Protein AF-A0A2N1F392-F1 (afdb_monomer_lite)

pLDDT: mean 80.87, std 14.65, range [43.41, 97.06]

Foldseek 3Di:
DPPVVVVVLVVVLVVLVVVLPDCPVPDQCNQLSVLVSLLSVLLVLLVVLCVFQPVRDPVCSVVVNVVLVVLSVCQNPDDPPPPRSPSLLVSLVVQLVSLVSNVVCVVVVVGDDDPLVVQLSVLSNVLSVLSNVLSVCCSPPVVPDVVVNVVSVVVNVVSVVSNVVSVVVSVVVVVVVD

Secondary structure (DSSP, 8-state):
-THHHHHHHHHHHHHHHHHHH-GGGHHHHHHHHHHHHHHHHHHHHHHHHHTT-TTS-HHHHHHHHHHHHHHHHHHHHS-TTSS---HHHHHHHHHHHHHHHHHHHHHTTS----HHHHHHHHHHHHHHHHHHHHHHHHHHHTTT-HHHHHHHHHHHHHHHHHHHHHHHHHHHHHHHH-

Radius of gyration: 17.1 Å; chains: 1; bounding box: 40×30×50 Å

Sequence (178 aa):
MQKKHNWIYIALLFIIEIVSVFPFVVNNNVRLLMLVSFFVHFVFFTIFYFSKVSLFKNEFKVWVISIGVLVLLTSVVVPENYLQFDGRFVYSLTITFYSLMYFYSFLKEDIKPCKYEIILNSSILFFFCIDAFLAIATSYLINNNLTLVSWFWFFRAVFLQLFYISFVYYLWKILKVQ

Structure (mmCIF, N/CA/C/O backbone):
data_AF-A0A2N1F392-F1
#
_entry.id   AF-A0A2N1F392-F1
#
loop_
_atom_site.group_PDB
_atom_site.id
_atom_site.type_symbol
_atom_site.label_atom_id
_atom_site.label_alt_id
_atom_site.label_comp_id
_atom_site.label_asym_id
_atom_site.label_entity_id
_atom_site.label_seq_id
_atom_site.pdbx_PDB_ins_code
_atom_site.Cartn_x
_atom_site.Cartn_y
_atom_site.Cartn_z
_atom_site.occupancy
_atom_site.B_iso_or_equiv
_atom_site.auth_seq_id
_atom_site.auth_comp_id
_atom_site.auth_asym_id
_atom_site.auth_atom_id
_atom_site.pdbx_PDB_model_num
ATOM 1 N N . MET A 1 1 ? -10.346 -17.809 14.464 1.00 43.41 1 MET A N 1
ATOM 2 C CA . MET A 1 1 ? -9.605 -18.550 13.411 1.00 43.41 1 MET A CA 1
ATOM 3 C C . MET A 1 1 ? -8.717 -17.676 12.502 1.00 43.41 1 MET A C 1
ATOM 5 O O . MET A 1 1 ? -7.793 -18.211 11.913 1.00 43.41 1 MET A O 1
ATOM 9 N N . GLN A 1 2 ? -8.898 -16.347 12.445 1.00 45.50 2 GLN A N 1
ATOM 10 C CA . GLN A 1 2 ? -8.137 -15.413 11.581 1.00 45.50 2 GLN A CA 1
ATOM 11 C C . GLN A 1 2 ? -6.645 -15.194 11.946 1.00 45.50 2 GLN A C 1
ATOM 13 O O . GLN A 1 2 ? -5.854 -14.816 11.090 1.00 45.50 2 GLN A O 1
ATOM 18 N N . LYS A 1 3 ? -6.228 -15.446 13.199 1.00 43.53 3 LYS A N 1
ATOM 19 C CA . LYS A 1 3 ? -4.886 -15.074 13.709 1.00 43.53 3 LYS A CA 1
ATOM 20 C C . LYS A 1 3 ? -3.721 -15.913 13.164 1.00 43.53 3 LYS A C 1
ATOM 22 O O . LYS A 1 3 ? -2.617 -15.397 13.030 1.00 43.53 3 LYS A O 1
ATOM 27 N N . LYS A 1 4 ? -3.944 -17.199 12.863 1.00 45.00 4 LYS A N 1
ATOM 28 C CA . LYS A 1 4 ? -2.863 -18.125 12.464 1.00 45.00 4 LYS A CA 1
ATOM 29 C C . LYS A 1 4 ? -2.401 -17.906 11.017 1.00 45.00 4 LYS A C 1
ATOM 31 O O . LYS A 1 4 ? -1.285 -18.270 10.678 1.00 45.00 4 LYS A O 1
ATOM 36 N N . HIS A 1 5 ? -3.243 -17.295 10.182 1.00 49.25 5 HIS A N 1
ATOM 37 C CA . HIS A 1 5 ? -2.921 -17.028 8.780 1.00 49.25 5 HIS A CA 1
ATOM 38 C C . HIS A 1 5 ? -2.011 -15.806 8.597 1.00 49.25 5 HIS A C 1
ATOM 40 O O . HIS A 1 5 ? -1.106 -15.866 7.774 1.00 49.25 5 HIS A O 1
ATOM 46 N N . ASN A 1 6 ? -2.162 -14.740 9.393 1.00 54.28 6 ASN A N 1
ATOM 47 C CA . ASN A 1 6 ? -1.398 -13.500 9.183 1.00 54.28 6 ASN A CA 1
ATOM 48 C C . ASN A 1 6 ? 0.126 -13.685 9.303 1.00 54.28 6 ASN A C 1
ATOM 50 O O . ASN A 1 6 ? 0.870 -13.082 8.538 1.00 54.28 6 ASN A O 1
ATOM 54 N N . TRP A 1 7 ? 0.596 -14.556 10.202 1.00 54.34 7 TRP A N 1
ATOM 55 C CA . TRP A 1 7 ? 2.030 -14.846 10.353 1.00 54.34 7 TRP A CA 1
ATOM 56 C C . TRP A 1 7 ? 2.626 -15.602 9.167 1.00 54.34 7 TRP A C 1
ATOM 58 O O . TRP A 1 7 ? 3.768 -15.349 8.795 1.00 54.34 7 TRP A O 1
ATOM 68 N N . ILE A 1 8 ? 1.841 -16.486 8.545 1.00 67.69 8 ILE A N 1
ATOM 69 C CA . ILE A 1 8 ? 2.258 -17.226 7.350 1.00 67.69 8 ILE A CA 1
ATOM 70 C C . ILE A 1 8 ? 2.451 -16.252 6.184 1.00 67.69 8 ILE A C 1
ATOM 72 O O . ILE A 1 8 ? 3.452 -16.348 5.485 1.00 67.69 8 ILE A O 1
ATOM 76 N N . TYR A 1 9 ? 1.558 -15.268 6.028 1.00 64.38 9 TYR A N 1
ATOM 77 C CA . TYR A 1 9 ? 1.696 -14.225 5.006 1.00 64.38 9 TYR A CA 1
ATOM 78 C C . TYR A 1 9 ? 2.919 -13.332 5.231 1.00 64.38 9 TYR A C 1
ATOM 80 O O . TYR A 1 9 ? 3.629 -13.039 4.277 1.00 64.38 9 TYR A O 1
ATOM 88 N N . ILE A 1 10 ? 3.197 -12.940 6.479 1.00 67.75 10 ILE A N 1
ATOM 89 C CA . ILE A 1 10 ? 4.378 -12.128 6.815 1.00 67.75 10 ILE A CA 1
ATOM 90 C C . ILE A 1 10 ? 5.670 -12.905 6.530 1.00 67.75 10 ILE A C 1
ATOM 92 O O . ILE A 1 10 ? 6.586 -12.365 5.917 1.00 67.75 10 ILE A O 1
ATOM 96 N N . ALA A 1 11 ? 5.733 -14.180 6.923 1.00 70.06 11 ALA A N 1
ATOM 97 C CA . ALA A 1 11 ? 6.887 -15.031 6.644 1.00 70.06 11 ALA A CA 1
ATOM 98 C C . ALA A 1 11 ? 7.085 -15.253 5.135 1.00 70.06 11 ALA A C 1
ATOM 100 O O . ALA A 1 11 ? 8.209 -15.175 4.649 1.00 70.06 11 ALA A O 1
ATOM 101 N N . LEU A 1 12 ? 6.000 -15.464 4.382 1.00 71.69 12 LEU A N 1
ATOM 102 C CA . LEU A 1 12 ? 6.040 -15.587 2.922 1.00 71.69 12 LEU A CA 1
ATOM 103 C C . LEU A 1 12 ? 6.526 -14.306 2.244 1.00 71.69 12 LEU A C 1
ATOM 105 O O . LEU A 1 12 ? 7.390 -14.386 1.378 1.00 71.69 12 LEU A O 1
ATOM 109 N N . LEU A 1 13 ? 6.015 -13.141 2.654 1.00 70.75 13 LEU A N 1
ATOM 110 C CA . LEU A 1 13 ? 6.459 -11.840 2.144 1.00 70.75 13 LEU A CA 1
ATOM 111 C C . LEU A 1 13 ? 7.961 -11.644 2.365 1.00 70.75 13 LEU A C 1
ATOM 113 O O . LEU A 1 13 ? 8.675 -11.293 1.431 1.00 70.75 13 LEU A O 1
ATOM 117 N N . PHE A 1 14 ? 8.448 -11.959 3.566 1.00 68.81 14 PHE A N 1
ATOM 118 C CA . PHE A 1 14 ? 9.857 -11.805 3.917 1.00 68.81 14 PHE A CA 1
ATOM 119 C C . PHE A 1 14 ? 10.766 -12.772 3.145 1.00 68.81 14 PHE A C 1
ATOM 121 O O . PHE A 1 14 ? 11.827 -12.381 2.665 1.00 68.81 14 PHE A O 1
ATOM 128 N N . ILE A 1 15 ? 10.340 -14.029 2.971 1.00 70.38 15 ILE A N 1
ATOM 129 C CA . ILE A 1 15 ? 11.080 -15.022 2.179 1.00 70.38 15 ILE A CA 1
ATOM 130 C C . ILE A 1 15 ? 11.128 -14.604 0.708 1.00 70.38 15 ILE A C 1
ATOM 132 O O . ILE A 1 15 ? 12.197 -14.647 0.108 1.00 70.38 15 ILE A O 1
ATOM 136 N N . ILE A 1 16 ? 10.004 -14.172 0.130 1.00 68.62 16 ILE A N 1
ATOM 137 C CA . ILE A 1 16 ? 9.957 -13.697 -1.259 1.00 68.62 16 ILE A CA 1
ATOM 138 C C . ILE A 1 16 ? 10.893 -12.498 -1.426 1.00 68.62 16 ILE A C 1
ATOM 140 O O . ILE A 1 16 ? 11.683 -12.469 -2.363 1.00 68.62 16 ILE A O 1
ATOM 144 N N . GLU A 1 17 ? 10.878 -11.544 -0.500 1.00 64.00 17 GLU A N 1
ATOM 145 C CA . GLU A 1 17 ? 11.738 -10.365 -0.579 1.00 64.00 17 GLU A CA 1
ATOM 146 C C . GLU A 1 17 ? 13.231 -10.724 -0.464 1.00 64.00 17 GLU A C 1
ATOM 148 O O . GLU A 1 17 ? 14.034 -10.214 -1.240 1.00 64.00 17 GLU A O 1
ATOM 153 N N . ILE A 1 18 ? 13.614 -11.689 0.380 1.00 64.94 18 ILE A N 1
ATOM 154 C CA . ILE A 1 18 ? 15.000 -12.191 0.449 1.00 64.94 18 ILE A CA 1
ATOM 155 C C . ILE A 1 18 ? 15.400 -12.922 -0.837 1.00 64.94 18 ILE A C 1
ATOM 157 O O . ILE A 1 18 ? 16.485 -12.691 -1.371 1.00 64.94 18 ILE A O 1
ATOM 161 N N . VAL A 1 19 ? 14.534 -13.793 -1.360 1.00 62.72 19 VAL A N 1
ATOM 162 C CA . VAL A 1 19 ? 14.807 -14.553 -2.590 1.00 62.72 19 VAL A CA 1
ATOM 163 C C . VAL A 1 19 ? 14.917 -13.613 -3.798 1.00 62.72 19 VAL A C 1
ATOM 165 O O . VAL A 1 19 ? 15.691 -13.895 -4.710 1.00 62.72 19 VAL A O 1
ATOM 168 N N . SER A 1 20 ? 14.240 -12.458 -3.772 1.00 55.25 20 SER A N 1
ATOM 169 C CA . SER A 1 20 ? 14.345 -11.421 -4.810 1.00 55.25 20 SER A CA 1
ATOM 170 C C . SER A 1 20 ? 15.745 -10.823 -4.961 1.00 55.25 20 SER A C 1
ATOM 172 O O . SER A 1 20 ? 16.093 -10.351 -6.042 1.00 55.25 20 SER A O 1
ATOM 174 N N . VAL A 1 21 ? 16.548 -10.863 -3.894 1.00 57.53 21 VAL A N 1
ATOM 175 C CA . VAL A 1 21 ? 17.875 -10.237 -3.827 1.00 57.53 21 VAL A CA 1
ATOM 176 C C . VAL A 1 21 ? 18.981 -11.184 -4.309 1.00 57.53 21 VAL A C 1
ATOM 178 O O . VAL A 1 21 ? 20.069 -10.723 -4.649 1.00 57.53 21 VAL A O 1
ATOM 181 N N . PHE A 1 22 ? 18.737 -12.500 -4.381 1.00 53.91 22 PHE A N 1
ATOM 182 C CA . PHE A 1 22 ? 19.785 -13.468 -4.716 1.00 53.91 22 PHE A CA 1
ATOM 1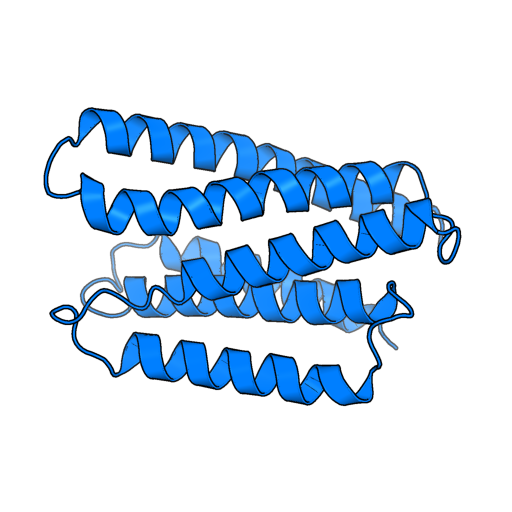83 C C . PHE A 1 22 ? 20.065 -13.556 -6.228 1.00 53.91 22 PHE A C 1
ATOM 185 O O . PHE A 1 22 ? 19.203 -13.986 -7.000 1.00 53.91 22 PHE A O 1
ATOM 192 N N . PRO A 1 23 ? 21.305 -13.257 -6.669 1.00 49.78 23 PRO A N 1
ATOM 193 C CA . PRO A 1 23 ? 21.622 -13.122 -8.084 1.00 49.78 23 PRO A CA 1
ATOM 194 C C . PRO A 1 23 ? 21.740 -14.451 -8.865 1.00 49.78 23 PRO A C 1
ATOM 196 O O . PRO A 1 23 ? 21.969 -14.448 -10.071 1.00 49.78 23 PRO A O 1
ATOM 199 N N . PHE A 1 24 ? 21.568 -15.606 -8.216 1.00 48.28 24 PHE A N 1
ATOM 200 C CA . PHE A 1 24 ? 21.772 -16.920 -8.846 1.00 48.28 24 PHE A CA 1
ATOM 201 C C . PHE A 1 24 ? 20.541 -17.451 -9.616 1.00 48.28 24 PHE A C 1
ATOM 203 O O . PHE A 1 24 ? 20.639 -18.441 -10.332 1.00 48.28 24 PHE A O 1
ATOM 210 N N . VAL A 1 25 ? 19.381 -16.786 -9.512 1.00 50.81 25 VAL A N 1
ATOM 211 C CA . VAL A 1 25 ? 18.098 -17.202 -10.136 1.00 50.81 25 VAL A CA 1
ATOM 212 C C . VAL A 1 25 ? 17.740 -16.317 -11.358 1.00 50.81 25 VAL A C 1
ATOM 214 O O . VAL A 1 25 ? 16.627 -16.354 -11.882 1.00 50.81 25 VAL A O 1
ATOM 217 N N . VAL A 1 26 ? 18.688 -15.491 -11.821 1.00 48.03 26 VAL A N 1
ATOM 218 C CA . VAL A 1 26 ? 18.405 -14.128 -12.307 1.00 48.03 26 VAL A CA 1
ATOM 219 C C . VAL A 1 26 ? 17.864 -13.949 -13.719 1.00 48.03 26 VAL A C 1
ATOM 221 O O . VAL A 1 26 ? 17.166 -12.965 -13.926 1.00 48.03 26 VAL A O 1
ATOM 224 N N . ASN A 1 27 ? 18.084 -14.826 -14.696 1.00 49.06 27 ASN A N 1
ATOM 225 C CA . ASN A 1 27 ? 17.918 -14.331 -16.074 1.00 49.06 27 ASN A CA 1
ATOM 226 C C . ASN A 1 27 ? 16.464 -14.126 -16.566 1.00 49.06 27 ASN A C 1
ATOM 228 O O . ASN A 1 27 ? 16.285 -13.479 -17.585 1.00 49.06 27 ASN A O 1
ATOM 232 N N . ASN A 1 28 ? 15.436 -14.609 -15.846 1.00 53.09 28 ASN A N 1
ATOM 233 C CA . ASN A 1 28 ? 14.012 -14.311 -16.132 1.00 53.09 28 ASN A CA 1
ATOM 234 C C . ASN A 1 28 ? 13.100 -14.226 -14.885 1.00 53.09 28 ASN A C 1
ATOM 236 O O . ASN A 1 28 ? 11.964 -13.762 -14.971 1.00 53.09 28 ASN A O 1
ATOM 240 N N . ASN A 1 29 ? 13.570 -14.649 -13.705 1.00 66.06 29 ASN A N 1
ATOM 241 C CA . ASN A 1 29 ? 12.703 -14.821 -12.532 1.00 66.06 29 ASN A CA 1
ATOM 242 C C . ASN A 1 29 ? 12.616 -13.587 -11.621 1.00 66.06 29 ASN A C 1
ATOM 244 O O . ASN A 1 29 ? 11.671 -13.487 -10.844 1.00 66.06 29 ASN A O 1
ATOM 248 N N . VAL A 1 30 ? 13.554 -12.634 -11.705 1.00 69.62 30 VAL A N 1
ATOM 249 C CA . VAL A 1 30 ? 13.577 -11.454 -10.811 1.00 69.62 30 VAL A CA 1
ATOM 250 C C . VAL A 1 30 ? 12.354 -10.568 -11.029 1.00 69.62 30 VAL A C 1
ATOM 252 O O . VAL A 1 30 ? 11.705 -10.162 -10.067 1.00 69.62 30 VAL A O 1
ATOM 255 N N . ARG A 1 31 ? 11.991 -10.316 -12.293 1.00 71.94 31 ARG A N 1
ATOM 256 C CA . ARG A 1 31 ? 10.802 -9.526 -12.641 1.00 71.94 31 ARG A CA 1
ATOM 257 C C . ARG A 1 31 ? 9.521 -10.211 -12.169 1.00 71.94 31 ARG A C 1
ATOM 259 O O . ARG A 1 31 ? 8.687 -9.563 -11.543 1.00 71.94 31 ARG A O 1
ATOM 266 N N . LEU A 1 32 ? 9.385 -11.516 -12.420 1.00 76.81 32 LEU A N 1
ATOM 267 C CA . LEU A 1 32 ? 8.246 -12.308 -11.947 1.00 76.81 32 LEU A CA 1
ATOM 268 C C . LEU A 1 32 ? 8.123 -12.220 -10.424 1.00 76.81 32 LEU A C 1
ATOM 270 O O . LEU A 1 32 ? 7.047 -11.970 -9.895 1.00 76.81 32 LEU A O 1
ATOM 274 N N . LEU A 1 33 ? 9.232 -12.400 -9.717 1.00 78.06 33 LEU A N 1
ATOM 275 C CA . LEU A 1 33 ? 9.248 -12.446 -8.267 1.00 78.06 33 LEU A CA 1
ATOM 276 C C . LEU A 1 33 ? 8.959 -11.070 -7.646 1.00 78.06 33 LEU A C 1
ATOM 278 O O . LEU A 1 33 ? 8.204 -10.984 -6.676 1.00 78.06 33 LEU A O 1
ATOM 282 N N . MET A 1 34 ? 9.445 -9.988 -8.259 1.00 77.69 34 MET A N 1
ATOM 283 C CA . MET A 1 34 ? 9.047 -8.623 -7.912 1.00 77.69 34 MET A CA 1
ATOM 284 C C . MET A 1 34 ? 7.536 -8.407 -8.112 1.00 77.69 34 MET A C 1
ATOM 286 O O . MET A 1 34 ? 6.866 -7.919 -7.203 1.00 77.69 34 MET A O 1
ATOM 290 N N . LEU A 1 35 ? 6.979 -8.806 -9.261 1.00 81.44 35 LEU A N 1
ATOM 291 C CA . LEU A 1 35 ? 5.543 -8.684 -9.546 1.00 81.44 35 LEU A CA 1
ATOM 292 C C . LEU A 1 35 ? 4.688 -9.492 -8.563 1.00 81.44 35 LEU A C 1
ATOM 294 O O . LEU A 1 35 ? 3.689 -8.987 -8.052 1.00 81.44 35 LEU A O 1
ATOM 298 N N . VAL A 1 36 ? 5.103 -10.721 -8.251 1.00 85.19 36 VAL A N 1
ATOM 299 C CA . VAL A 1 36 ? 4.452 -11.562 -7.242 1.00 85.19 36 VAL A CA 1
ATOM 300 C C . VAL A 1 36 ? 4.504 -10.885 -5.875 1.00 85.19 36 VAL A C 1
ATOM 302 O O . VAL A 1 36 ? 3.484 -10.846 -5.195 1.00 85.19 36 VAL A O 1
ATOM 305 N N . SER A 1 37 ? 5.634 -10.289 -5.481 1.00 87.12 37 SER A N 1
ATOM 306 C CA . SER A 1 37 ? 5.732 -9.539 -4.223 1.00 87.12 37 SER A CA 1
ATOM 307 C C . SER A 1 37 ? 4.705 -8.403 -4.154 1.00 87.12 37 SER A C 1
ATOM 309 O O . SER A 1 37 ? 3.959 -8.306 -3.175 1.00 87.12 37 SER A O 1
ATOM 311 N N . PHE A 1 38 ? 4.580 -7.589 -5.208 1.00 88.06 38 PHE A N 1
ATOM 312 C CA . PHE A 1 38 ? 3.569 -6.526 -5.259 1.00 88.06 38 PHE A CA 1
ATOM 313 C C . PHE A 1 38 ? 2.138 -7.069 -5.227 1.00 88.06 38 PHE A C 1
ATOM 315 O O . PHE A 1 38 ? 1.287 -6.514 -4.530 1.00 88.06 38 PHE A O 1
ATOM 322 N N . PHE A 1 39 ? 1.877 -8.185 -5.907 1.00 90.94 39 PHE A N 1
ATOM 323 C CA . PHE A 1 39 ? 0.582 -8.854 -5.846 1.00 90.94 39 PHE A CA 1
ATOM 324 C C . PHE A 1 39 ? 0.253 -9.340 -4.425 1.00 90.94 39 PHE A C 1
ATOM 326 O O . PHE A 1 39 ? -0.866 -9.137 -3.953 1.00 90.94 39 PHE A O 1
ATOM 333 N N . VAL A 1 40 ? 1.212 -9.922 -3.697 1.00 91.19 40 VAL A N 1
ATOM 334 C CA . VAL A 1 40 ? 0.981 -10.353 -2.307 1.00 91.19 40 VAL A CA 1
ATOM 335 C C . VAL A 1 40 ? 0.685 -9.153 -1.404 1.00 91.19 40 VAL A C 1
ATOM 337 O O . VAL A 1 40 ? -0.252 -9.224 -0.606 1.00 91.19 40 VAL A O 1
ATOM 340 N N . HIS A 1 41 ? 1.402 -8.033 -1.557 1.00 91.19 41 HIS A N 1
ATOM 341 C CA . HIS A 1 41 ? 1.084 -6.788 -0.843 1.00 91.19 41 HIS A CA 1
ATOM 342 C C . HIS A 1 41 ? -0.340 -6.316 -1.153 1.00 91.19 41 HIS A C 1
ATOM 344 O O . HIS A 1 41 ? -1.113 -6.022 -0.240 1.00 91.19 41 HIS A O 1
ATOM 350 N N . PHE A 1 42 ? -0.720 -6.304 -2.429 1.00 94.56 42 PHE A N 1
ATOM 351 C CA . PHE A 1 42 ? -2.064 -5.948 -2.865 1.00 94.56 42 PHE A CA 1
ATOM 352 C C . PHE A 1 42 ? -3.143 -6.838 -2.235 1.00 94.56 42 PHE A C 1
ATOM 354 O O . PHE A 1 42 ? -4.128 -6.321 -1.702 1.00 94.56 42 PHE A O 1
ATOM 361 N N . VAL A 1 43 ? -2.961 -8.160 -2.234 1.00 93.81 43 VAL A N 1
ATOM 362 C CA . VAL A 1 43 ? -3.904 -9.100 -1.608 1.00 93.81 43 VAL A CA 1
ATOM 363 C C . VAL A 1 43 ? -3.991 -8.852 -0.105 1.00 93.81 43 VAL A C 1
ATOM 365 O O . VAL A 1 43 ? -5.093 -8.757 0.442 1.00 93.81 43 VAL A O 1
ATOM 368 N N . PHE A 1 44 ? -2.845 -8.698 0.560 1.00 93.94 44 PHE A N 1
ATOM 369 C CA . PHE A 1 44 ? -2.779 -8.424 1.990 1.00 93.94 44 PHE A CA 1
ATOM 370 C C . PHE A 1 44 ? -3.554 -7.150 2.355 1.00 93.94 44 PHE A C 1
ATOM 372 O O . PHE A 1 44 ? -4.425 -7.186 3.228 1.00 93.94 44 PHE A O 1
ATOM 379 N N . PHE A 1 45 ? -3.304 -6.042 1.653 1.00 94.81 45 PHE A N 1
ATOM 380 C CA . PHE A 1 45 ? -3.994 -4.780 1.911 1.00 94.81 45 PHE A CA 1
ATOM 381 C C . PHE A 1 45 ? -5.465 -4.818 1.521 1.00 94.81 45 PHE A C 1
ATOM 383 O O . PHE A 1 45 ? -6.289 -4.272 2.250 1.00 94.81 45 PHE A O 1
ATOM 390 N N . THR A 1 46 ? -5.826 -5.521 0.449 1.00 94.25 46 THR A N 1
ATOM 391 C CA . THR A 1 46 ? -7.233 -5.741 0.093 1.00 94.25 46 THR A CA 1
ATOM 392 C C . THR A 1 46 ? -7.972 -6.421 1.245 1.00 94.25 46 THR A C 1
ATOM 394 O O . THR A 1 46 ? -9.016 -5.943 1.679 1.00 94.25 46 THR A O 1
ATOM 397 N N . ILE A 1 47 ? -7.410 -7.485 1.825 1.00 92.81 47 ILE A N 1
ATOM 398 C CA . ILE A 1 47 ? -8.015 -8.168 2.978 1.00 92.81 47 ILE A CA 1
ATOM 399 C C . ILE A 1 47 ? -8.077 -7.241 4.199 1.00 92.81 47 ILE A C 1
ATOM 401 O O . ILE A 1 47 ? -9.112 -7.174 4.867 1.00 92.81 47 ILE A O 1
ATOM 405 N N . PHE A 1 48 ? -6.988 -6.525 4.488 1.00 92.31 48 PHE A N 1
ATOM 406 C CA . PHE A 1 48 ? -6.901 -5.612 5.624 1.00 92.31 48 PHE A CA 1
ATOM 407 C C . PHE A 1 48 ? -7.963 -4.508 5.552 1.00 92.31 48 PHE A C 1
ATOM 409 O O . PHE A 1 48 ? -8.731 -4.343 6.500 1.00 92.31 48 PHE A O 1
ATOM 416 N N . TYR A 1 49 ? -8.074 -3.796 4.430 1.00 94.00 49 TYR A N 1
ATOM 417 C CA . TYR A 1 49 ? -9.007 -2.678 4.298 1.00 94.00 49 TYR A CA 1
ATOM 418 C C . TYR A 1 49 ? -10.464 -3.121 4.184 1.00 94.00 49 TYR A C 1
ATOM 420 O O . TYR A 1 49 ? -11.317 -2.504 4.819 1.00 94.00 49 TYR A O 1
ATOM 428 N N . PHE A 1 50 ? -10.763 -4.219 3.482 1.00 93.06 50 PHE A N 1
ATOM 429 C CA . PHE A 1 50 ? -12.130 -4.758 3.424 1.00 93.06 50 PHE A CA 1
ATOM 430 C C . PHE A 1 50 ? -12.651 -5.200 4.798 1.00 93.06 50 PHE A C 1
ATOM 432 O O . PHE A 1 50 ? -13.856 -5.206 5.022 1.00 93.06 50 PHE A O 1
ATOM 439 N N . SER A 1 51 ? -11.766 -5.558 5.735 1.00 89.75 51 SER A N 1
ATOM 440 C CA . SER A 1 51 ? -12.178 -5.872 7.110 1.00 89.75 51 SER A CA 1
ATOM 441 C C . SER A 1 51 ? -12.492 -4.647 7.973 1.00 89.75 51 SER A C 1
ATOM 443 O O . SER A 1 51 ? -13.107 -4.803 9.025 1.00 89.75 51 SER A O 1
ATOM 445 N N . LYS A 1 52 ? -12.069 -3.446 7.559 1.00 87.75 52 LYS A N 1
ATOM 446 C CA . LYS A 1 52 ? -12.174 -2.224 8.371 1.00 87.75 52 LYS A CA 1
ATOM 447 C C . LYS A 1 52 ? -13.110 -1.173 7.795 1.00 87.75 52 LYS A C 1
ATOM 449 O O . LYS A 1 52 ? -13.744 -0.453 8.553 1.00 87.75 52 LYS A O 1
ATOM 454 N N . VAL A 1 53 ? -13.166 -1.050 6.475 1.00 88.56 53 VAL A N 1
ATOM 455 C CA . VAL A 1 53 ? -13.932 -0.012 5.786 1.00 88.56 53 VAL A CA 1
ATOM 456 C C . VAL A 1 53 ? -15.304 -0.573 5.424 1.00 88.56 53 VAL A C 1
ATOM 458 O O . VAL A 1 53 ? -15.413 -1.430 4.551 1.00 88.56 53 VAL A O 1
ATOM 461 N N . SER A 1 54 ? -16.358 -0.071 6.070 1.00 80.06 54 SER A N 1
ATOM 462 C CA . SER A 1 54 ? -17.744 -0.536 5.884 1.00 80.06 54 SER A CA 1
ATOM 463 C C . SER A 1 54 ? -18.276 -0.349 4.457 1.00 80.06 54 SER A C 1
ATOM 465 O O . SER A 1 54 ? -19.127 -1.116 4.011 1.00 80.06 54 SER A O 1
ATOM 467 N N . LEU A 1 55 ? -17.748 0.635 3.717 1.00 83.88 55 LEU A N 1
ATOM 468 C CA . LEU A 1 55 ? -18.080 0.873 2.307 1.00 83.88 55 LEU A CA 1
ATOM 469 C C . LEU A 1 55 ? -17.677 -0.302 1.402 1.00 83.88 55 LEU A C 1
ATOM 471 O O . LEU A 1 55 ? -18.275 -0.502 0.344 1.00 83.88 55 LEU A O 1
ATOM 475 N N . PHE A 1 56 ? -16.686 -1.097 1.807 1.00 86.56 56 PHE A N 1
ATOM 476 C CA . PHE A 1 56 ? -16.252 -2.264 1.055 1.00 86.56 56 PHE A CA 1
ATOM 477 C C . PHE A 1 56 ? -17.063 -3.493 1.466 1.00 86.56 56 PHE A C 1
ATOM 479 O O . PHE A 1 56 ? -16.841 -4.096 2.515 1.00 86.56 56 PHE A O 1
ATOM 486 N N . LYS A 1 57 ? -18.003 -3.912 0.609 1.00 86.38 57 LYS A N 1
ATOM 487 C CA . LYS A 1 57 ? -18.727 -5.169 0.837 1.00 8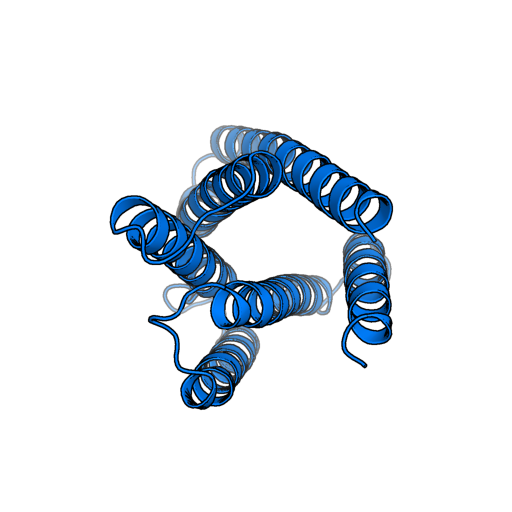6.38 57 LYS A CA 1
ATOM 488 C C . LYS A 1 57 ? -17.785 -6.352 0.628 1.00 86.38 57 LYS A C 1
ATOM 490 O O . LYS A 1 57 ? -17.121 -6.450 -0.403 1.00 86.38 57 LYS A O 1
ATOM 495 N N . ASN A 1 58 ? -17.792 -7.297 1.568 1.00 81.19 58 ASN A N 1
ATOM 496 C CA . ASN A 1 58 ? -16.950 -8.499 1.517 1.00 81.19 58 ASN A CA 1
ATOM 497 C C . ASN A 1 58 ? -17.126 -9.326 0.231 1.00 81.19 58 ASN A C 1
ATOM 499 O O . ASN A 1 58 ? -16.180 -9.980 -0.201 1.00 81.19 58 ASN A O 1
ATOM 503 N N . GLU A 1 59 ? -18.304 -9.273 -0.389 1.00 85.12 59 GLU A N 1
ATOM 504 C CA . GLU A 1 59 ? -18.620 -9.942 -1.658 1.00 85.12 59 GLU A CA 1
ATOM 505 C C . GLU A 1 59 ? -17.727 -9.454 -2.811 1.00 85.12 59 GLU A C 1
ATOM 507 O O . GLU A 1 59 ? -17.272 -10.252 -3.629 1.00 85.12 59 GLU A O 1
ATOM 512 N N . PHE A 1 60 ? -17.385 -8.161 -2.839 1.00 87.81 60 PHE A N 1
ATOM 513 C CA . PHE A 1 60 ? -16.524 -7.582 -3.876 1.00 87.81 60 PHE A CA 1
ATOM 514 C C . PHE A 1 60 ? -15.042 -7.899 -3.681 1.00 87.81 60 PHE A C 1
ATOM 516 O O . PHE A 1 60 ? -14.257 -7.751 -4.613 1.00 87.81 60 PHE A O 1
ATOM 523 N N . LYS A 1 61 ? -14.640 -8.382 -2.501 1.00 89.50 61 LYS A N 1
ATOM 524 C CA . LYS A 1 61 ? -13.238 -8.696 -2.200 1.00 89.50 61 LYS A CA 1
ATOM 525 C C . LYS A 1 61 ? -12.663 -9.717 -3.178 1.00 89.50 61 LYS A C 1
ATOM 527 O O . LYS A 1 61 ? -11.544 -9.555 -3.652 1.00 89.50 61 LYS A O 1
ATOM 532 N N . VAL A 1 62 ? -13.437 -10.766 -3.469 1.00 88.19 62 VAL A N 1
ATOM 533 C CA . VAL A 1 62 ? -13.020 -11.835 -4.386 1.00 88.19 62 VAL A CA 1
ATOM 534 C C . VAL A 1 62 ? -12.845 -11.270 -5.790 1.00 88.19 62 VAL A C 1
ATOM 536 O O . VAL A 1 62 ? -11.801 -11.486 -6.390 1.00 88.19 62 VAL A O 1
ATOM 539 N N . TRP A 1 63 ? -13.800 -10.463 -6.260 1.00 89.44 63 TRP A N 1
ATOM 540 C CA . TRP A 1 63 ? -13.724 -9.800 -7.563 1.00 89.44 63 TRP A CA 1
ATOM 541 C C . TRP A 1 63 ? -12.483 -8.924 -7.705 1.00 89.44 63 TRP A C 1
ATOM 543 O O . TRP A 1 63 ? -11.777 -9.019 -8.705 1.00 89.44 63 TRP A O 1
ATOM 553 N N . VAL A 1 64 ? -12.173 -8.114 -6.693 1.00 92.00 64 VAL A N 1
ATOM 554 C CA . VAL A 1 64 ? -10.998 -7.237 -6.728 1.00 92.00 64 VAL A CA 1
ATOM 555 C C . VAL A 1 64 ? -9.696 -8.044 -6.739 1.00 92.00 64 VAL A C 1
ATOM 557 O O . VAL A 1 64 ? -8.794 -7.736 -7.516 1.00 92.00 64 VAL A O 1
ATOM 560 N N . ILE A 1 65 ? -9.610 -9.125 -5.957 1.00 91.44 65 ILE A N 1
ATOM 561 C CA . ILE A 1 65 ? -8.452 -10.031 -5.993 1.00 91.44 65 ILE A CA 1
ATOM 562 C C . ILE A 1 65 ? -8.335 -10.714 -7.362 1.00 91.44 65 ILE A C 1
ATOM 564 O O . ILE A 1 65 ? -7.236 -10.776 -7.908 1.00 91.44 65 ILE A O 1
ATOM 568 N N . SER A 1 66 ? -9.443 -11.175 -7.949 1.00 86.56 66 SER A N 1
ATOM 569 C CA . SER A 1 66 ? -9.465 -11.783 -9.285 1.00 86.56 66 SER A CA 1
ATOM 570 C C . SER A 1 66 ? -8.993 -10.813 -10.369 1.00 86.56 66 SER A C 1
ATOM 572 O O . SER A 1 66 ? -8.192 -11.200 -11.217 1.00 86.56 66 SER A O 1
ATOM 574 N N . ILE A 1 67 ? -9.407 -9.543 -10.314 1.00 89.62 67 ILE A N 1
ATOM 575 C CA . ILE A 1 67 ? -8.883 -8.492 -11.200 1.00 89.62 67 ILE A CA 1
ATOM 576 C C . ILE A 1 67 ? -7.378 -8.316 -10.973 1.00 89.62 67 ILE A C 1
ATOM 578 O O . ILE A 1 67 ? -6.618 -8.238 -11.934 1.00 89.62 67 ILE A O 1
ATOM 582 N N . GLY A 1 68 ? -6.920 -8.335 -9.719 1.00 90.62 68 GLY A N 1
ATOM 583 C CA . GLY A 1 68 ? -5.495 -8.291 -9.401 1.00 90.62 68 GLY A CA 1
ATOM 584 C C . GLY A 1 68 ? -4.698 -9.457 -9.997 1.00 90.62 68 GLY A C 1
ATOM 585 O O . GLY A 1 68 ? -3.584 -9.242 -10.468 1.00 90.62 68 GLY A O 1
ATOM 586 N N . VAL A 1 69 ? -5.265 -10.668 -10.042 1.00 89.25 69 VAL A N 1
ATOM 587 C CA . VAL A 1 69 ? -4.652 -11.827 -10.718 1.00 89.25 69 VAL A CA 1
ATOM 588 C C . VAL A 1 69 ? -4.570 -11.599 -1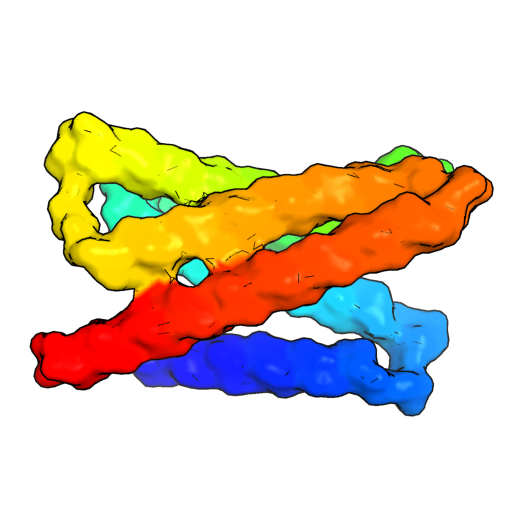2.226 1.00 89.25 69 VAL A C 1
ATOM 590 O O . VAL A 1 69 ? -3.540 -11.895 -12.826 1.00 89.25 69 VAL A O 1
ATOM 593 N N . LEU A 1 70 ? -5.612 -11.037 -12.845 1.00 86.44 70 LEU A 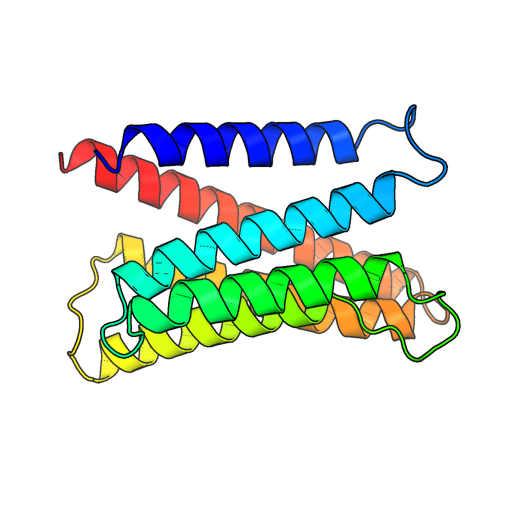N 1
ATOM 594 C CA . LEU A 1 70 ? -5.574 -10.691 -14.268 1.00 86.44 70 LEU A CA 1
ATOM 595 C C . LEU A 1 70 ? -4.461 -9.681 -14.566 1.00 86.44 70 LEU A C 1
ATOM 597 O O . LEU A 1 70 ? -3.702 -9.898 -15.507 1.00 86.44 70 LEU A O 1
ATOM 601 N N . VAL A 1 71 ? -4.301 -8.648 -13.731 1.00 88.38 71 VAL A N 1
ATOM 602 C CA . VAL A 1 71 ? -3.193 -7.683 -13.851 1.00 88.38 71 VAL A CA 1
ATOM 603 C C . VAL A 1 71 ? -1.843 -8.407 -13.809 1.00 88.38 71 VAL A C 1
ATOM 605 O O . VAL A 1 71 ? -1.025 -8.201 -14.704 1.00 88.38 71 VAL A O 1
ATOM 608 N N . LEU A 1 72 ? -1.644 -9.332 -12.861 1.00 86.38 72 LEU A N 1
ATOM 609 C CA . LEU A 1 72 ? -0.405 -10.110 -12.744 1.00 86.38 72 LEU A CA 1
ATOM 610 C C . LEU A 1 72 ? -0.113 -10.895 -14.028 1.00 86.38 72 LEU A C 1
ATOM 612 O O . LEU A 1 72 ? 0.996 -10.828 -14.554 1.00 86.38 72 LEU A O 1
ATOM 616 N N . LEU A 1 73 ? -1.112 -11.614 -14.549 1.00 83.38 73 LEU A N 1
ATOM 617 C CA . LEU A 1 73 ? -0.974 -12.414 -15.767 1.00 83.38 73 LEU A CA 1
ATOM 618 C C . LEU A 1 73 ? -0.657 -11.534 -16.981 1.00 83.38 73 LEU A C 1
ATOM 620 O O . LEU A 1 73 ? 0.248 -11.854 -17.750 1.00 83.38 73 LEU A O 1
ATOM 624 N N . THR A 1 74 ? -1.337 -10.394 -17.129 1.00 81.00 74 THR A N 1
ATOM 625 C CA . THR A 1 74 ? -1.060 -9.460 -18.231 1.00 81.00 74 THR A CA 1
ATOM 626 C C . THR A 1 74 ? 0.346 -8.867 -18.150 1.00 81.00 74 THR A C 1
ATOM 628 O O . THR A 1 74 ? 1.026 -8.794 -19.170 1.00 81.00 74 THR A O 1
ATOM 631 N N . SER A 1 75 ? 0.838 -8.537 -16.952 1.00 77.69 75 SER A N 1
ATOM 632 C CA . SER A 1 75 ? 2.192 -8.002 -16.756 1.00 77.69 75 SER A CA 1
ATOM 633 C C . SER A 1 75 ? 3.307 -9.024 -17.020 1.00 77.69 75 SER A C 1
ATOM 635 O O . SER A 1 75 ? 4.461 -8.619 -17.179 1.00 77.69 75 SER A O 1
ATOM 637 N N . VAL A 1 76 ? 2.985 -10.322 -17.066 1.00 76.19 76 VAL A N 1
ATOM 638 C CA . VAL A 1 76 ? 3.917 -11.407 -17.422 1.00 76.19 76 VAL A CA 1
ATOM 639 C C . VAL A 1 76 ? 3.872 -11.725 -18.918 1.00 76.19 76 VAL A C 1
ATOM 641 O O . VAL A 1 76 ? 4.913 -11.978 -19.515 1.00 76.19 76 VAL A O 1
ATOM 644 N N . VAL A 1 77 ? 2.682 -11.721 -19.526 1.00 71.88 77 VAL A N 1
ATOM 645 C CA . VAL A 1 77 ? 2.481 -12.164 -20.918 1.00 71.88 77 VAL A CA 1
ATOM 646 C C . VAL A 1 77 ? 2.773 -11.059 -21.939 1.00 71.88 77 VAL A C 1
ATOM 648 O O . VAL A 1 77 ? 3.212 -11.361 -23.047 1.00 71.88 77 VAL A O 1
ATOM 651 N N . VAL A 1 78 ? 2.536 -9.786 -21.602 1.00 66.88 78 VAL A N 1
ATOM 652 C CA . VAL A 1 78 ? 2.683 -8.680 -22.561 1.00 66.88 78 VAL A CA 1
ATOM 653 C C . VAL A 1 78 ? 4.161 -8.262 -22.692 1.00 66.88 78 VAL A C 1
ATOM 655 O O . VAL A 1 78 ? 4.781 -7.888 -21.690 1.00 66.88 78 VAL A O 1
ATOM 658 N N . PRO A 1 79 ? 4.742 -8.300 -23.909 1.00 58.47 79 PRO A N 1
ATOM 659 C CA . PRO A 1 79 ? 6.131 -7.912 -24.143 1.00 58.47 79 PRO A CA 1
ATOM 660 C C . PRO A 1 79 ? 6.366 -6.408 -23.933 1.00 58.47 79 PRO A C 1
ATOM 662 O O . PRO A 1 79 ? 5.482 -5.582 -24.152 1.00 58.47 79 PRO A O 1
ATOM 665 N N . GLU A 1 80 ? 7.597 -6.058 -23.550 1.00 58.22 80 GLU A N 1
ATOM 666 C CA . GLU A 1 80 ? 8.020 -4.744 -23.020 1.00 58.22 80 GLU A CA 1
ATOM 667 C C . GLU A 1 80 ? 7.872 -3.542 -23.974 1.00 58.22 80 GLU A C 1
ATOM 669 O O . GLU A 1 80 ? 8.071 -2.404 -23.554 1.00 58.22 80 GLU A O 1
ATOM 674 N N . ASN A 1 81 ? 7.505 -3.775 -25.236 1.00 54.59 81 ASN A N 1
ATOM 675 C CA . ASN A 1 81 ? 7.499 -2.763 -26.297 1.00 54.59 81 ASN A CA 1
ATOM 676 C C . ASN A 1 81 ? 6.213 -1.920 -26.368 1.00 54.59 81 ASN A C 1
ATOM 678 O O . ASN A 1 81 ? 6.182 -0.916 -27.078 1.00 54.59 81 ASN A O 1
ATOM 682 N N . TYR A 1 82 ? 5.155 -2.303 -25.653 1.00 51.50 82 TYR A N 1
ATOM 683 C CA . TYR A 1 82 ? 3.935 -1.505 -25.535 1.00 51.50 82 TYR A CA 1
ATOM 684 C C . TYR A 1 82 ? 3.971 -0.734 -24.221 1.00 51.50 82 TYR A C 1
ATOM 686 O O . TYR A 1 82 ? 4.350 -1.317 -23.209 1.00 51.50 82 TYR A O 1
ATOM 694 N N . LEU A 1 83 ? 3.591 0.555 -24.269 1.00 51.56 83 LEU A N 1
ATOM 695 C CA . LEU A 1 83 ? 3.356 1.470 -23.136 1.00 51.56 83 LEU A CA 1
ATOM 696 C C . LEU A 1 83 ? 3.151 0.676 -21.837 1.00 51.56 83 LEU A C 1
ATOM 698 O O . LEU A 1 83 ? 2.087 0.091 -21.639 1.00 51.56 83 LEU A O 1
ATOM 702 N N . GLN A 1 84 ? 4.227 0.543 -21.052 1.00 56.78 84 GLN A N 1
ATOM 703 C CA . GLN A 1 84 ? 4.342 -0.494 -20.028 1.00 56.78 84 GLN A CA 1
ATOM 704 C C . GLN A 1 84 ? 3.172 -0.397 -19.051 1.00 56.78 84 GLN A C 1
ATOM 706 O O . GLN A 1 84 ? 3.096 0.526 -18.241 1.00 56.78 84 GLN A O 1
ATOM 711 N N . PHE A 1 85 ? 2.255 -1.360 -19.128 1.00 61.84 85 PHE A N 1
ATOM 712 C CA . PHE A 1 85 ? 1.223 -1.546 -18.121 1.00 61.84 85 PHE A CA 1
ATOM 713 C C . PHE A 1 85 ? 1.907 -2.120 -16.877 1.00 61.84 85 PHE A C 1
ATOM 715 O O . PHE A 1 85 ? 1.988 -3.338 -16.687 1.00 61.84 85 PHE A O 1
ATOM 722 N N . ASP A 1 86 ? 2.508 -1.235 -16.081 1.00 75.62 86 ASP A N 1
ATOM 723 C CA . ASP A 1 86 ? 3.246 -1.633 -14.894 1.00 75.62 86 ASP A CA 1
ATOM 724 C C . ASP A 1 86 ? 2.253 -2.081 -13.816 1.00 75.62 86 ASP A C 1
ATOM 726 O O . ASP A 1 86 ? 1.567 -1.272 -13.186 1.00 75.62 86 ASP A O 1
ATOM 730 N N . GLY A 1 87 ? 2.160 -3.396 -13.603 1.00 81.31 87 GLY A N 1
ATOM 731 C CA . GLY A 1 87 ? 1.304 -3.975 -12.570 1.00 81.31 87 GLY A CA 1
ATOM 732 C C . GLY A 1 87 ? 1.604 -3.394 -11.186 1.00 81.31 87 GLY A C 1
ATOM 733 O O . GLY A 1 87 ? 0.683 -3.198 -10.394 1.00 81.31 87 GLY A O 1
ATOM 734 N N . ARG A 1 88 ? 2.862 -3.007 -10.921 1.00 85.88 88 ARG A N 1
ATOM 735 C CA . ARG A 1 88 ? 3.250 -2.294 -9.698 1.00 85.88 88 ARG A CA 1
ATOM 736 C C . ARG A 1 88 ? 2.482 -0.988 -9.540 1.00 85.88 88 ARG A C 1
ATOM 738 O O . ARG A 1 88 ? 1.970 -0.730 -8.456 1.00 85.88 88 ARG A O 1
ATOM 745 N N . PHE A 1 89 ? 2.368 -0.189 -10.601 1.00 88.88 89 PHE A N 1
ATOM 746 C CA . PHE A 1 89 ? 1.611 1.061 -10.565 1.00 88.88 89 PHE A CA 1
ATOM 747 C C . PHE A 1 89 ? 0.149 0.807 -10.189 1.00 88.88 89 PHE A C 1
ATOM 749 O O . PHE A 1 89 ? -0.372 1.451 -9.280 1.00 88.88 89 PHE A O 1
ATOM 756 N N . VAL A 1 90 ? -0.494 -0.168 -10.838 1.00 91.38 90 VAL A N 1
ATOM 757 C CA . VAL A 1 90 ? -1.906 -0.500 -10.593 1.00 91.38 90 VAL A CA 1
ATOM 758 C C . VAL A 1 90 ? -2.126 -0.952 -9.150 1.00 91.38 90 VAL A C 1
ATOM 760 O O . VAL A 1 90 ? -3.053 -0.479 -8.485 1.00 91.38 90 VAL A O 1
ATOM 763 N N . TYR A 1 91 ? -1.266 -1.831 -8.634 1.00 93.31 91 TYR A N 1
ATOM 764 C CA . TYR A 1 91 ? -1.354 -2.300 -7.253 1.00 93.31 91 TYR A CA 1
ATOM 765 C C . TYR A 1 91 ? -1.124 -1.173 -6.250 1.00 93.31 91 TYR A C 1
ATOM 767 O O . TYR A 1 91 ? -1.951 -0.986 -5.355 1.00 93.31 91 TYR A O 1
ATOM 775 N N . SER A 1 92 ? -0.055 -0.392 -6.419 1.00 93.75 92 SER A N 1
ATOM 776 C CA . SER A 1 92 ? 0.278 0.714 -5.522 1.00 93.75 92 SER A CA 1
ATOM 777 C C . SER A 1 92 ? -0.821 1.776 -5.516 1.00 93.75 92 SER A C 1
ATOM 779 O O . SER A 1 92 ? -1.277 2.167 -4.444 1.00 93.75 92 SER A O 1
ATOM 781 N N . LEU A 1 93 ? -1.359 2.145 -6.682 1.00 94.81 93 LEU A N 1
ATOM 782 C CA . LEU A 1 93 ? -2.477 3.084 -6.790 1.00 94.81 93 LEU A CA 1
ATOM 783 C C . LEU A 1 93 ? -3.756 2.554 -6.128 1.00 94.81 93 LEU A C 1
ATOM 785 O O . LEU A 1 93 ? -4.458 3.301 -5.445 1.00 94.81 93 LEU A O 1
ATOM 789 N N . THR A 1 94 ? -4.049 1.260 -6.271 1.00 95.50 94 THR A N 1
ATOM 790 C CA . THR A 1 94 ? -5.217 0.654 -5.616 1.00 95.50 94 THR A CA 1
ATOM 791 C C . THR A 1 94 ? -5.073 0.667 -4.091 1.00 95.50 94 THR A C 1
ATOM 793 O O . THR A 1 94 ? -6.026 0.988 -3.381 1.00 95.50 94 THR A O 1
ATOM 796 N N . ILE A 1 95 ? -3.875 0.394 -3.567 1.00 96.62 95 ILE A N 1
ATOM 797 C CA . ILE A 1 95 ? -3.595 0.469 -2.125 1.00 96.62 95 ILE A CA 1
ATOM 798 C C . ILE A 1 95 ? -3.692 1.916 -1.623 1.00 96.62 95 ILE A C 1
ATOM 800 O O . ILE A 1 95 ? -4.283 2.160 -0.568 1.00 96.62 95 ILE A O 1
ATOM 804 N N . THR A 1 96 ? -3.189 2.889 -2.389 1.00 97.06 96 THR A N 1
ATOM 805 C CA . THR A 1 96 ? -3.379 4.319 -2.109 1.00 97.06 96 THR A CA 1
ATOM 806 C C . THR A 1 96 ? -4.866 4.664 -2.023 1.00 97.06 96 THR A C 1
ATOM 808 O O . THR A 1 96 ? -5.285 5.314 -1.065 1.00 97.06 96 THR A O 1
ATOM 811 N N . PHE A 1 97 ? -5.687 4.176 -2.958 1.00 96.50 97 PHE A N 1
ATOM 812 C CA . PHE A 1 97 ? -7.134 4.387 -2.929 1.00 96.50 97 PHE A CA 1
ATOM 813 C C . PHE A 1 97 ? -7.782 3.783 -1.677 1.00 96.50 97 PHE A C 1
ATOM 815 O O . PHE A 1 97 ? -8.575 4.453 -1.017 1.00 96.50 97 PHE A O 1
ATOM 822 N N . TYR A 1 98 ? -7.409 2.563 -1.277 1.00 96.69 98 TYR A N 1
ATOM 823 C CA . TYR A 1 98 ? -7.901 1.978 -0.026 1.00 96.69 98 TYR A CA 1
ATOM 824 C C . TYR A 1 98 ? -7.553 2.822 1.200 1.00 96.69 98 TYR A C 1
ATOM 826 O O . TYR A 1 98 ? -8.399 3.026 2.072 1.00 96.69 98 TYR A O 1
ATOM 834 N N . SER A 1 99 ? -6.326 3.336 1.259 1.00 96.94 99 SER A N 1
ATOM 835 C CA . SER A 1 99 ? -5.874 4.174 2.364 1.00 96.94 99 SER A CA 1
ATOM 836 C C . SER A 1 99 ? -6.627 5.508 2.436 1.00 96.94 99 SER A C 1
ATOM 838 O O . SER A 1 99 ? -6.999 5.949 3.529 1.00 96.94 99 SER A O 1
ATOM 840 N N . LEU A 1 100 ? -6.929 6.116 1.283 1.00 96.94 100 LEU A N 1
ATOM 841 C CA . LEU A 1 100 ? -7.781 7.305 1.194 1.00 96.94 100 LEU A CA 1
ATOM 842 C C . LEU A 1 100 ? -9.215 7.008 1.641 1.00 96.94 100 LEU A C 1
ATOM 844 O O . LEU A 1 100 ? -9.774 7.767 2.430 1.00 96.94 100 LEU A O 1
ATOM 848 N N . MET A 1 101 ? -9.791 5.886 1.206 1.00 95.69 101 MET A N 1
ATOM 849 C CA . MET A 1 101 ? -11.133 5.463 1.623 1.00 95.69 101 MET A CA 1
ATOM 850 C C . MET A 1 101 ? -11.216 5.207 3.129 1.00 95.69 101 MET A C 1
ATOM 852 O O . MET A 1 101 ? -12.217 5.542 3.757 1.00 95.69 101 MET A O 1
ATOM 856 N N . TYR A 1 102 ? -10.150 4.683 3.735 1.00 95.38 102 TYR A N 1
ATOM 857 C CA . TYR A 1 102 ? -10.061 4.551 5.185 1.00 95.38 102 TYR A CA 1
ATOM 858 C C . TYR A 1 102 ? -10.100 5.910 5.891 1.00 95.38 102 TYR A C 1
ATOM 860 O O . TYR A 1 102 ? -10.854 6.079 6.848 1.00 95.38 102 TYR A O 1
ATOM 868 N N . PHE A 1 103 ? -9.339 6.901 5.412 1.00 96.12 103 PHE A N 1
ATOM 869 C CA . PHE A 1 103 ? -9.412 8.258 5.962 1.00 96.12 103 PHE A CA 1
ATOM 870 C C . PHE A 1 103 ? -10.776 8.907 5.736 1.00 96.12 103 PHE A C 1
ATOM 872 O O . PHE A 1 103 ? -11.278 9.575 6.634 1.00 96.12 103 PHE A O 1
ATOM 879 N N . TYR A 1 104 ? -11.406 8.671 4.587 1.00 95.12 104 TYR A N 1
ATOM 880 C CA . TYR A 1 104 ? -12.761 9.142 4.321 1.00 95.12 104 TYR A CA 1
ATOM 881 C C . TYR A 1 104 ? -13.771 8.566 5.325 1.00 95.12 104 TYR A C 1
ATOM 883 O O . TYR A 1 104 ? -14.513 9.324 5.945 1.00 95.12 104 TYR A O 1
ATOM 891 N N . SER A 1 105 ? -13.756 7.250 5.559 1.00 92.81 105 SER A N 1
ATOM 892 C CA . SER A 1 105 ? -14.614 6.617 6.571 1.00 92.81 105 SER A CA 1
ATOM 893 C C . SER A 1 105 ? -14.314 7.102 7.989 1.00 92.81 105 SER A C 1
ATOM 895 O O . SER A 1 105 ? -15.230 7.217 8.797 1.00 92.81 105 SER A O 1
ATOM 897 N N . PHE A 1 106 ? -13.055 7.417 8.302 1.00 92.00 106 PHE A N 1
ATOM 898 C CA . PHE A 1 106 ? -12.691 8.037 9.577 1.00 92.00 106 PHE A CA 1
ATOM 899 C C . PHE A 1 106 ? -13.301 9.436 9.728 1.00 92.00 106 PHE A C 1
ATOM 901 O O . PHE A 1 106 ? -13.906 9.723 10.757 1.00 92.00 106 PHE A O 1
ATOM 908 N N . LEU A 1 107 ? -13.189 10.288 8.704 1.00 92.88 107 LEU A N 1
ATOM 909 C CA . LEU A 1 107 ? -13.749 11.645 8.713 1.00 92.88 107 LEU A CA 1
ATOM 910 C C . LEU A 1 107 ? -15.280 11.655 8.755 1.00 92.88 107 LEU A C 1
ATOM 912 O O . LEU A 1 107 ? -15.869 12.580 9.302 1.00 92.88 107 LEU A O 1
ATOM 916 N N . LYS A 1 108 ? -15.919 10.627 8.192 1.00 92.25 108 LYS A N 1
ATOM 917 C CA . LYS A 1 108 ? -17.372 10.431 8.240 1.00 92.25 108 LYS A CA 1
ATOM 918 C C . LYS A 1 108 ? -17.859 9.807 9.558 1.00 92.25 108 LYS A C 1
ATOM 920 O O . LYS A 1 108 ? -19.049 9.573 9.716 1.00 92.25 108 LYS A O 1
ATOM 925 N N . GLU A 1 109 ? -16.953 9.526 10.495 1.00 86.19 109 GLU A N 1
ATOM 926 C CA . GLU A 1 109 ? -17.236 8.845 11.767 1.00 86.19 109 GLU A CA 1
ATOM 927 C C . GLU A 1 109 ? -17.793 7.413 11.621 1.00 86.19 109 GLU A C 1
ATOM 929 O O . GLU A 1 109 ? -18.230 6.812 12.604 1.00 86.19 109 GLU A O 1
ATOM 934 N N . ASP A 1 110 ? -17.705 6.814 10.425 1.00 86.00 110 ASP A N 1
ATOM 935 C CA . ASP A 1 110 ? -18.105 5.421 10.174 1.00 86.00 110 ASP A CA 1
ATOM 936 C C . ASP A 1 110 ? -17.193 4.435 10.935 1.00 86.00 110 ASP A C 1
ATOM 938 O O . ASP A 1 110 ? -17.588 3.309 11.246 1.00 86.00 110 ASP A O 1
ATOM 942 N N . ILE A 1 111 ? -15.956 4.852 11.232 1.00 89.00 111 ILE A N 1
ATOM 943 C CA . ILE A 1 111 ? -14.964 4.088 11.994 1.00 89.00 111 ILE A CA 1
ATOM 944 C C . ILE A 1 111 ? -14.326 4.954 13.086 1.00 89.00 111 ILE A C 1
ATOM 946 O O . ILE A 1 111 ? -14.080 6.143 12.896 1.00 89.00 111 ILE A O 1
ATOM 950 N N . LYS A 1 112 ? -13.988 4.335 14.224 1.00 88.75 112 LYS A N 1
ATOM 951 C CA . LYS A 1 112 ? -13.255 4.971 15.334 1.00 88.75 112 LYS A CA 1
ATOM 952 C C . LYS A 1 112 ? -11.850 4.370 15.446 1.00 88.75 112 LYS A C 1
ATOM 954 O O . LYS A 1 112 ? -11.660 3.421 16.207 1.00 88.75 112 LYS A O 1
ATOM 959 N N . PRO A 1 113 ? -10.875 4.864 14.664 1.00 88.19 113 PRO A N 1
ATOM 960 C CA . PRO A 1 113 ? -9.550 4.271 14.614 1.00 88.19 113 PRO A CA 1
ATOM 961 C C . PRO A 1 113 ? -8.742 4.588 15.872 1.00 88.19 113 PRO A C 1
ATOM 963 O O . PRO A 1 113 ? -8.809 5.682 16.436 1.00 88.19 113 PRO A O 1
ATOM 966 N N . CYS A 1 114 ? -7.903 3.643 16.283 1.00 90.44 114 CYS A N 1
ATOM 967 C CA . CYS A 1 114 ? -6.908 3.887 17.321 1.00 90.44 114 CYS A CA 1
ATOM 968 C C . CYS A 1 114 ? -5.712 4.690 16.772 1.00 90.44 114 CYS A C 1
ATOM 970 O O . CYS A 1 114 ? -5.387 4.628 15.587 1.00 90.44 114 CYS A O 1
ATOM 972 N N . LYS A 1 115 ? -4.963 5.379 17.649 1.00 90.56 115 LYS A N 1
ATOM 973 C CA . LYS A 1 115 ? -3.780 6.182 17.259 1.00 90.56 115 LYS A CA 1
ATOM 974 C C . LYS A 1 115 ? -2.769 5.403 16.402 1.00 90.56 115 LYS A C 1
ATOM 976 O O . LYS A 1 115 ? -2.231 5.937 15.438 1.00 90.56 115 LYS A O 1
ATOM 981 N N . TYR A 1 116 ? -2.520 4.139 16.737 1.00 91.88 116 TYR A N 1
ATOM 982 C CA . TYR A 1 116 ? -1.580 3.285 16.006 1.00 91.88 116 TYR A CA 1
ATOM 983 C C . TYR A 1 116 ? -2.096 2.857 14.619 1.00 91.88 116 TYR A C 1
ATOM 985 O O . TYR A 1 116 ? -1.293 2.587 13.732 1.00 91.88 116 TYR A O 1
ATOM 993 N N . GLU A 1 117 ? -3.413 2.826 14.405 1.00 91.88 117 GLU A N 1
ATOM 994 C CA . GLU A 1 117 ? -4.011 2.564 13.090 1.00 91.88 117 GLU A CA 1
ATOM 995 C C . GLU A 1 117 ? -3.888 3.766 12.169 1.00 91.88 117 GLU A C 1
ATOM 997 O O . GLU A 1 117 ? -3.612 3.596 10.987 1.00 91.88 117 GLU A O 1
ATOM 1002 N N . ILE A 1 118 ? -4.050 4.970 12.720 1.00 94.12 118 ILE A N 1
ATOM 1003 C CA . ILE A 1 118 ? -3.850 6.220 11.985 1.00 94.12 118 ILE A CA 1
ATOM 1004 C C . ILE A 1 118 ? -2.398 6.311 11.512 1.00 94.12 118 ILE A C 1
ATOM 1006 O O . ILE A 1 118 ? -2.162 6.552 10.334 1.00 94.12 118 ILE A O 1
ATOM 1010 N N . ILE A 1 119 ? -1.430 6.052 12.402 1.00 94.94 119 ILE A N 1
ATOM 1011 C CA . ILE A 1 119 ? 0.000 6.057 12.053 1.00 94.94 119 ILE A CA 1
ATOM 1012 C C . ILE A 1 119 ? 0.285 5.053 10.931 1.00 94.94 119 ILE A C 1
ATOM 1014 O O . ILE A 1 119 ? 0.916 5.413 9.941 1.00 94.94 119 ILE A O 1
ATOM 1018 N N . LEU A 1 120 ? -0.214 3.816 11.051 1.00 95.00 120 LEU A N 1
ATOM 1019 C CA . LEU A 1 120 ? -0.038 2.813 10.004 1.00 95.00 120 LEU A CA 1
ATOM 1020 C C . LEU A 1 120 ? -0.669 3.261 8.678 1.00 95.00 120 LEU A C 1
ATOM 1022 O O . LEU A 1 120 ? -0.012 3.177 7.644 1.00 95.00 120 LEU A O 1
ATOM 1026 N N . ASN A 1 121 ? -1.916 3.741 8.696 1.00 96.50 121 ASN A N 1
ATOM 1027 C CA . ASN A 1 121 ? -2.611 4.162 7.481 1.00 96.50 121 ASN A CA 1
ATOM 1028 C C . ASN A 1 121 ? -1.891 5.323 6.786 1.00 96.50 121 ASN A C 1
ATOM 1030 O O . ASN A 1 121 ? -1.749 5.291 5.569 1.00 96.50 121 ASN A O 1
ATOM 1034 N N . SER A 1 122 ? -1.381 6.300 7.542 1.00 96.12 122 SER A N 1
ATOM 1035 C CA . SER A 1 122 ? -0.560 7.385 6.996 1.00 96.12 122 SER A CA 1
ATOM 1036 C C . SER A 1 122 ? 0.696 6.848 6.314 1.00 96.12 122 SER A C 1
ATOM 1038 O O . SER A 1 122 ? 0.991 7.232 5.186 1.00 96.12 122 SER A O 1
ATOM 1040 N N . SER A 1 123 ? 1.421 5.933 6.961 1.00 96.12 123 SER A N 1
ATOM 1041 C CA . SER A 1 123 ? 2.641 5.354 6.389 1.00 96.12 123 SER A CA 1
ATOM 1042 C C . SER A 1 123 ? 2.363 4.524 5.132 1.00 96.12 123 SER A C 1
ATOM 1044 O O . SER A 1 123 ? 3.126 4.618 4.174 1.00 96.12 123 SER A O 1
ATOM 1046 N N . ILE A 1 124 ? 1.254 3.770 5.098 1.00 96.69 124 ILE A N 1
ATOM 1047 C CA . ILE A 1 124 ? 0.776 3.074 3.890 1.00 96.69 124 ILE A CA 1
ATOM 1048 C C . ILE A 1 124 ? 0.489 4.095 2.784 1.00 96.69 124 ILE A C 1
ATOM 1050 O O . ILE A 1 124 ? 0.992 3.937 1.674 1.00 96.69 124 ILE A O 1
ATOM 1054 N N . LEU A 1 125 ? -0.269 5.158 3.081 1.00 96.88 125 LEU A N 1
ATOM 1055 C CA . LEU A 1 125 ? -0.617 6.183 2.098 1.00 96.88 125 LEU A CA 1
ATOM 1056 C C . LEU A 1 125 ? 0.634 6.790 1.462 1.00 96.88 125 LEU A C 1
ATOM 1058 O O . LEU A 1 125 ? 0.745 6.813 0.239 1.00 96.88 125 LEU A O 1
ATOM 1062 N N . PHE A 1 126 ? 1.573 7.260 2.286 1.00 94.62 126 PHE A N 1
ATOM 1063 C CA . PHE A 1 126 ? 2.792 7.907 1.806 1.00 94.62 126 PHE A CA 1
ATOM 1064 C C . PHE A 1 126 ? 3.652 6.955 0.983 1.00 94.62 126 PHE A C 1
ATOM 1066 O O . PHE A 1 126 ? 4.052 7.309 -0.124 1.00 94.62 126 PHE A O 1
ATOM 1073 N N . PHE A 1 127 ? 3.905 5.745 1.489 1.00 94.81 127 PHE A N 1
ATOM 1074 C CA . PHE A 1 127 ? 4.750 4.786 0.791 1.00 94.81 127 PHE A CA 1
ATOM 1075 C C . PHE A 1 127 ? 4.157 4.384 -0.563 1.00 94.81 127 PHE A C 1
ATOM 1077 O O . PHE A 1 127 ? 4.833 4.529 -1.578 1.00 94.81 127 PHE A O 1
ATOM 1084 N N . PHE A 1 128 ? 2.895 3.946 -0.609 1.00 94.75 128 PHE A N 1
ATOM 1085 C CA . PHE A 1 128 ? 2.290 3.467 -1.856 1.00 94.75 128 PHE A CA 1
ATOM 1086 C C . PHE A 1 128 ? 1.979 4.590 -2.848 1.00 94.75 128 PHE A C 1
ATOM 1088 O O . PHE A 1 128 ? 2.059 4.367 -4.053 1.00 94.75 128 PHE A O 1
ATOM 1095 N N . CYS A 1 129 ? 1.709 5.811 -2.374 1.00 94.00 129 CYS A N 1
ATOM 1096 C CA . CYS A 1 129 ? 1.585 6.974 -3.252 1.00 94.00 129 CYS A CA 1
ATOM 1097 C C . CYS A 1 129 ? 2.913 7.263 -3.967 1.00 94.00 129 CYS A C 1
ATOM 1099 O O . CYS A 1 129 ? 2.956 7.359 -5.193 1.00 94.00 129 CYS A O 1
ATOM 1101 N N . ILE A 1 130 ? 4.018 7.323 -3.216 1.00 91.19 130 ILE A N 1
ATOM 1102 C CA . ILE A 1 130 ? 5.354 7.521 -3.790 1.00 91.19 130 ILE A CA 1
ATOM 1103 C C . ILE A 1 130 ? 5.720 6.339 -4.688 1.00 91.19 130 ILE A C 1
ATOM 1105 O O . ILE A 1 130 ? 6.236 6.554 -5.779 1.00 91.19 130 ILE A O 1
ATOM 1109 N N . ASP A 1 131 ? 5.415 5.104 -4.292 1.00 90.25 131 ASP A N 1
ATOM 1110 C CA . ASP A 1 131 ? 5.695 3.919 -5.104 1.00 90.25 131 ASP A CA 1
ATOM 1111 C C . ASP A 1 131 ? 4.940 3.931 -6.445 1.00 90.25 131 ASP A C 1
ATOM 1113 O O . ASP A 1 131 ? 5.524 3.578 -7.469 1.00 90.25 131 ASP A O 1
ATOM 1117 N N . ALA A 1 132 ? 3.694 4.418 -6.471 1.00 89.69 132 ALA A N 1
ATOM 1118 C CA . ALA A 1 132 ? 2.933 4.617 -7.703 1.00 89.69 132 ALA A CA 1
ATOM 1119 C C . ALA A 1 132 ? 3.555 5.707 -8.597 1.00 89.69 132 ALA A C 1
ATOM 1121 O O . ALA A 1 132 ? 3.748 5.484 -9.792 1.00 89.69 132 ALA A O 1
ATOM 1122 N N . PHE A 1 133 ? 3.935 6.860 -8.031 1.00 86.12 133 PHE A N 1
ATOM 1123 C CA . PHE A 1 133 ? 4.655 7.900 -8.780 1.00 86.12 133 PHE A CA 1
ATOM 1124 C C . PHE A 1 133 ? 5.979 7.386 -9.346 1.00 86.12 133 PHE A C 1
ATOM 1126 O O . PHE A 1 133 ? 6.331 7.683 -10.486 1.00 86.12 133 PHE A O 1
ATOM 1133 N N . LEU A 1 134 ? 6.697 6.591 -8.557 1.00 84.44 134 LEU A N 1
ATOM 1134 C CA . LEU A 1 134 ? 7.962 5.987 -8.940 1.00 84.44 134 LEU A CA 1
ATOM 1135 C C . LEU A 1 134 ? 7.812 4.995 -10.078 1.00 84.44 134 LEU A C 1
ATOM 1137 O O . LEU A 1 134 ? 8.637 5.035 -10.978 1.00 84.44 134 LEU A O 1
ATOM 1141 N N . ALA A 1 135 ? 6.790 4.139 -10.049 1.00 82.00 135 ALA A N 1
ATOM 1142 C CA . ALA A 1 135 ? 6.521 3.182 -11.118 1.00 82.00 135 ALA A CA 1
ATOM 1143 C C . ALA A 1 135 ? 6.404 3.894 -12.478 1.00 82.00 135 ALA A C 1
ATOM 1145 O O . ALA A 1 135 ? 7.111 3.546 -13.423 1.00 82.00 135 ALA A O 1
ATOM 1146 N N . ILE A 1 136 ? 5.632 4.987 -12.533 1.00 79.56 136 ILE A N 1
ATOM 1147 C CA . ILE A 1 136 ? 5.535 5.841 -13.726 1.00 79.56 136 ILE A CA 1
ATOM 1148 C C . ILE A 1 136 ? 6.900 6.456 -14.056 1.00 79.56 136 ILE A C 1
ATOM 1150 O O . ILE A 1 136 ? 7.388 6.347 -15.180 1.00 79.56 136 ILE A O 1
ATOM 1154 N N . ALA A 1 137 ? 7.529 7.115 -13.081 1.00 76.50 137 ALA A N 1
ATOM 1155 C CA . ALA A 1 137 ? 8.763 7.862 -13.288 1.00 76.50 137 ALA A CA 1
ATOM 1156 C C . ALA A 1 137 ? 9.903 6.970 -13.801 1.00 76.50 137 ALA A C 1
ATOM 1158 O O . ALA A 1 137 ? 10.632 7.378 -14.704 1.00 76.50 137 ALA A O 1
ATOM 1159 N N . THR A 1 138 ? 10.045 5.744 -13.290 1.00 71.06 138 THR A N 1
ATOM 1160 C CA . THR A 1 138 ? 11.079 4.806 -13.739 1.00 71.06 138 THR A CA 1
ATOM 1161 C C . THR A 1 138 ? 10.889 4.384 -15.190 1.00 71.06 138 THR A C 1
ATOM 1163 O O . THR A 1 138 ? 11.878 4.336 -15.918 1.00 71.06 138 THR A O 1
ATOM 1166 N N . SER A 1 139 ? 9.651 4.188 -15.651 1.00 68.00 139 SER A N 1
ATOM 1167 C CA . SER A 1 139 ? 9.380 3.858 -17.056 1.00 68.00 139 SER A CA 1
ATOM 1168 C C . SER A 1 139 ? 9.764 4.985 -18.026 1.00 68.00 139 SER A C 1
ATOM 1170 O O . SER A 1 139 ? 10.108 4.703 -19.170 1.00 68.00 139 SER A O 1
ATOM 1172 N N . TYR A 1 140 ? 9.770 6.250 -17.583 1.00 67.06 140 TYR A N 1
ATOM 1173 C CA . TYR A 1 140 ? 10.170 7.398 -18.413 1.00 67.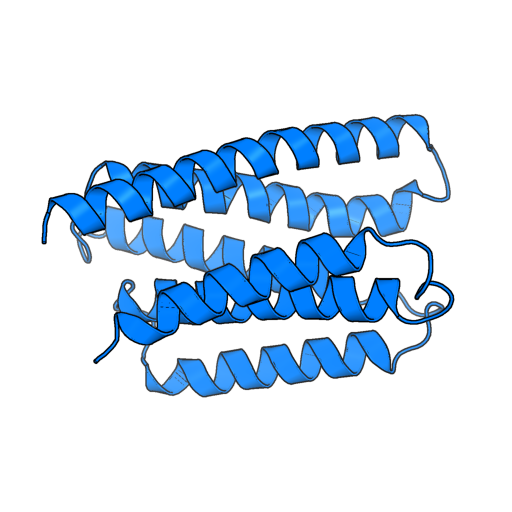06 140 TYR A CA 1
ATOM 1174 C C . TYR A 1 140 ? 11.635 7.833 -18.235 1.00 67.06 140 TYR A C 1
ATOM 1176 O O . TYR A 1 140 ? 12.250 8.329 -19.178 1.00 67.06 140 TYR A O 1
ATOM 1184 N N . LEU A 1 141 ? 12.206 7.697 -17.034 1.00 64.50 141 LEU A N 1
ATOM 1185 C CA . LEU A 1 141 ? 13.486 8.325 -16.672 1.00 64.50 141 LEU A CA 1
ATOM 1186 C C . LEU A 1 141 ? 14.700 7.410 -16.803 1.00 64.50 141 LEU A C 1
ATOM 1188 O O . LEU A 1 141 ? 15.811 7.931 -16.919 1.00 64.50 141 LEU A O 1
ATOM 1192 N N . ILE A 1 142 ? 14.509 6.086 -16.823 1.00 61.19 142 ILE A N 1
ATOM 1193 C CA . ILE A 1 142 ? 15.609 5.115 -16.967 1.00 61.19 142 ILE A CA 1
ATOM 1194 C C . ILE A 1 142 ? 16.424 5.370 -18.242 1.00 61.19 142 ILE A C 1
ATOM 1196 O O . ILE A 1 142 ? 17.641 5.209 -18.224 1.00 61.19 142 ILE A O 1
ATOM 1200 N N . ASN A 1 143 ? 15.785 5.867 -19.304 1.00 63.91 143 ASN A N 1
ATOM 1201 C CA . ASN A 1 143 ? 16.455 6.151 -20.573 1.00 63.91 143 ASN A CA 1
ATOM 1202 C C . ASN A 1 143 ? 17.090 7.553 -20.653 1.00 63.91 143 ASN A C 1
ATOM 1204 O O . ASN A 1 143 ? 17.827 7.816 -21.597 1.00 63.91 143 ASN A O 1
ATOM 1208 N N . ASN A 1 144 ? 16.829 8.445 -19.685 1.00 69.44 144 ASN A N 1
ATOM 1209 C CA . ASN A 1 144 ? 17.190 9.866 -19.786 1.00 69.44 144 ASN A CA 1
ATOM 1210 C C . ASN A 1 144 ? 18.177 10.350 -18.711 1.00 69.44 144 ASN A C 1
ATOM 1212 O O . ASN A 1 144 ? 19.124 11.060 -19.042 1.00 69.44 144 ASN A O 1
ATOM 1216 N N . ASN A 1 145 ? 17.971 10.036 -17.423 1.00 77.94 145 ASN A N 1
ATOM 1217 C CA . ASN A 1 145 ? 18.820 10.577 -16.350 1.00 77.94 145 ASN A CA 1
ATOM 1218 C C . ASN A 1 145 ? 18.928 9.636 -15.140 1.00 77.94 145 ASN A C 1
ATOM 1220 O O . ASN A 1 145 ? 18.092 9.651 -14.232 1.00 77.94 145 ASN A O 1
ATOM 1224 N N . LEU A 1 146 ? 20.015 8.862 -15.104 1.00 76.81 146 LEU A N 1
ATOM 1225 C CA . LEU A 1 146 ? 20.297 7.883 -14.050 1.00 76.81 146 LEU A CA 1
ATOM 1226 C C . LEU A 1 146 ? 20.416 8.508 -12.650 1.00 76.81 146 LEU A C 1
ATOM 1228 O O . LEU A 1 146 ? 19.971 7.906 -11.676 1.00 76.81 146 LEU A O 1
ATOM 1232 N N . THR A 1 147 ? 20.960 9.722 -12.522 1.00 82.81 147 THR A N 1
ATOM 1233 C CA . THR A 1 147 ? 21.122 10.392 -11.218 1.00 82.81 147 THR A CA 1
ATOM 1234 C C . THR A 1 147 ? 19.772 10.692 -10.574 1.00 82.81 147 THR A C 1
ATOM 1236 O O . THR A 1 147 ? 19.590 10.502 -9.371 1.00 82.81 147 THR A O 1
ATOM 1239 N N . LEU A 1 148 ? 18.804 11.130 -11.378 1.00 79.94 148 LEU A N 1
ATOM 1240 C CA . LEU A 1 148 ? 17.452 11.430 -10.917 1.00 79.94 148 LEU A CA 1
ATOM 1241 C C . LEU A 1 148 ? 16.729 10.140 -10.488 1.00 79.94 148 LEU A C 1
ATOM 1243 O O . LEU A 1 148 ? 16.107 10.094 -9.426 1.00 79.94 148 LEU A O 1
ATOM 1247 N N . VAL A 1 149 ? 16.900 9.058 -11.254 1.00 77.75 149 VAL A N 1
ATOM 1248 C CA . VAL A 1 149 ? 16.401 7.721 -10.898 1.00 77.75 149 VAL A CA 1
ATOM 1249 C C . VAL A 1 149 ? 16.981 7.254 -9.555 1.00 77.75 149 VAL A C 1
ATOM 1251 O O . VAL A 1 149 ? 16.230 6.784 -8.703 1.00 77.75 149 VAL A O 1
ATOM 1254 N N . SER A 1 150 ? 18.279 7.443 -9.300 1.00 81.38 150 SER A N 1
ATOM 1255 C CA . SER A 1 150 ? 18.913 7.077 -8.022 1.00 81.38 150 SER A CA 1
ATOM 1256 C C . SER A 1 150 ? 18.308 7.799 -6.815 1.00 81.38 150 SER A C 1
ATOM 1258 O O . SER A 1 150 ? 18.047 7.165 -5.791 1.00 81.38 150 SER A O 1
ATOM 1260 N N . TRP A 1 151 ? 18.020 9.100 -6.927 1.00 84.25 151 TRP A N 1
ATOM 1261 C CA . TRP A 1 151 ? 17.332 9.845 -5.864 1.00 84.25 151 TRP A CA 1
ATOM 1262 C C . TRP A 1 151 ? 15.938 9.288 -5.586 1.00 84.25 151 TRP A C 1
ATOM 1264 O O . TRP A 1 151 ? 15.546 9.123 -4.432 1.00 84.25 151 TRP A O 1
ATOM 1274 N N . PHE A 1 152 ? 15.210 8.934 -6.639 1.00 83.62 152 PHE A N 1
ATOM 1275 C CA . PHE A 1 152 ? 13.905 8.295 -6.546 1.00 83.62 152 PHE A CA 1
ATOM 1276 C C . PHE A 1 152 ? 13.956 6.943 -5.813 1.00 83.62 152 PHE A C 1
ATOM 1278 O O . PHE A 1 152 ? 13.137 6.687 -4.925 1.00 83.62 152 PHE A O 1
ATOM 1285 N N . TRP A 1 153 ? 14.955 6.107 -6.106 1.00 83.00 153 TRP A N 1
ATOM 1286 C CA . TRP A 1 153 ? 15.189 4.858 -5.373 1.00 83.00 153 TRP A CA 1
ATOM 1287 C C . TRP A 1 153 ? 15.549 5.093 -3.905 1.00 83.00 153 TRP A C 1
ATOM 1289 O O . TRP A 1 153 ? 15.053 4.374 -3.036 1.00 83.00 153 TRP A O 1
ATOM 1299 N N . PHE A 1 154 ? 16.358 6.112 -3.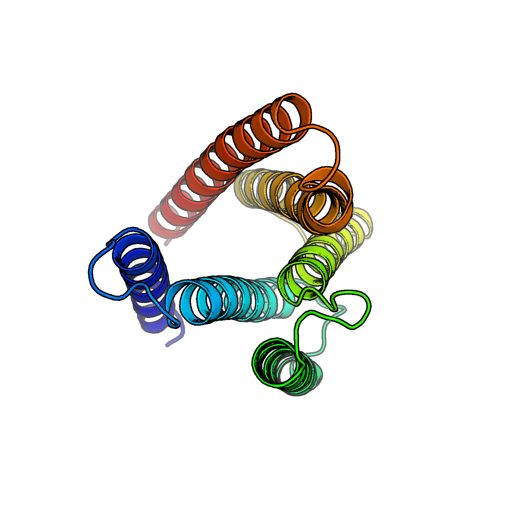611 1.00 85.94 154 PHE A N 1
ATOM 1300 C CA . PHE A 1 154 ? 16.694 6.480 -2.238 1.00 85.94 154 PHE A CA 1
ATOM 1301 C C . PHE A 1 154 ? 15.449 6.901 -1.444 1.00 85.94 154 PHE A C 1
ATOM 1303 O O . PHE A 1 154 ? 15.207 6.370 -0.359 1.00 85.94 154 PHE A O 1
ATOM 1310 N N . PHE A 1 155 ? 14.607 7.778 -2.003 1.00 85.81 155 PHE A N 1
ATOM 1311 C CA . PHE A 1 155 ? 13.340 8.159 -1.373 1.00 85.81 155 PHE A CA 1
ATOM 1312 C C . PHE A 1 155 ? 12.460 6.938 -1.110 1.00 85.81 155 PHE A C 1
ATOM 1314 O O . PHE A 1 155 ? 11.985 6.757 0.012 1.00 85.81 155 PHE A O 1
ATOM 1321 N N . ARG A 1 156 ? 12.304 6.052 -2.101 1.00 86.75 156 ARG A N 1
ATOM 1322 C CA . ARG A 1 156 ? 11.559 4.797 -1.937 1.00 86.75 156 ARG A CA 1
ATOM 1323 C C . ARG A 1 156 ? 12.046 3.994 -0.736 1.00 86.75 156 ARG A C 1
ATOM 1325 O O . ARG A 1 156 ? 11.227 3.536 0.055 1.00 86.75 156 ARG A O 1
ATOM 1332 N N . ALA A 1 157 ? 13.362 3.833 -0.597 1.00 87.81 157 ALA A N 1
ATOM 1333 C CA . ALA A 1 157 ? 13.961 3.069 0.489 1.00 87.81 157 ALA A CA 1
ATOM 1334 C C . ALA A 1 157 ? 13.650 3.688 1.860 1.00 87.81 157 ALA A C 1
ATOM 1336 O O . ALA A 1 157 ? 13.266 2.967 2.778 1.00 87.81 157 ALA A O 1
ATOM 1337 N N . VAL A 1 158 ? 13.734 5.014 1.998 1.00 90.25 158 VAL A N 1
ATOM 1338 C CA . VAL A 1 158 ? 13.397 5.711 3.252 1.00 90.25 158 VAL A CA 1
ATOM 1339 C C . VAL A 1 158 ? 11.930 5.490 3.634 1.00 90.25 158 VAL A C 1
ATOM 1341 O O . VAL A 1 158 ? 11.638 5.095 4.765 1.00 90.25 158 VAL A O 1
ATOM 1344 N N . PHE A 1 159 ? 10.998 5.684 2.697 1.00 91.00 159 PHE A N 1
ATOM 1345 C CA . PHE A 1 159 ? 9.570 5.491 2.971 1.00 91.00 159 PHE A CA 1
ATOM 1346 C C . PHE A 1 159 ? 9.207 4.028 3.234 1.00 91.00 159 PHE A C 1
ATOM 1348 O O . PHE A 1 159 ? 8.347 3.762 4.073 1.00 91.00 159 PHE A O 1
ATOM 1355 N N . LEU A 1 160 ? 9.896 3.083 2.590 1.00 89.69 160 LEU A N 1
ATOM 1356 C CA . LEU A 1 160 ? 9.742 1.655 2.858 1.00 89.69 160 LEU A CA 1
ATOM 1357 C C . LEU A 1 160 ? 10.100 1.321 4.314 1.00 89.69 160 LEU A C 1
ATOM 1359 O O . LEU A 1 160 ? 9.362 0.599 4.982 1.00 89.69 160 LEU A O 1
ATOM 1363 N N . GLN A 1 161 ? 11.189 1.890 4.838 1.00 91.69 161 GLN A N 1
ATOM 1364 C CA . GLN A 1 161 ? 11.577 1.687 6.237 1.00 91.69 161 GLN A CA 1
ATOM 1365 C C . GLN A 1 161 ? 10.548 2.276 7.205 1.00 91.69 161 GLN A C 1
ATOM 1367 O O . GLN A 1 161 ? 10.154 1.618 8.169 1.00 91.69 161 GLN A O 1
ATOM 1372 N N . LEU A 1 162 ? 10.052 3.487 6.934 1.00 91.75 162 LEU A N 1
ATOM 1373 C CA . LEU A 1 162 ? 8.992 4.100 7.742 1.00 91.75 162 LEU A CA 1
ATOM 1374 C C . LEU A 1 162 ? 7.711 3.259 7.736 1.00 91.75 162 LEU A C 1
ATOM 1376 O O . LEU A 1 162 ? 7.088 3.071 8.789 1.00 91.75 162 LEU A O 1
ATOM 1380 N N . PHE A 1 163 ? 7.337 2.721 6.574 1.00 92.94 163 PHE A N 1
ATOM 1381 C CA . PHE A 1 163 ? 6.220 1.796 6.433 1.00 92.94 163 PHE A CA 1
ATOM 1382 C C . PHE A 1 163 ? 6.417 0.547 7.303 1.00 92.94 163 PHE A C 1
ATOM 1384 O O . PHE A 1 163 ? 5.553 0.253 8.134 1.00 92.94 163 PHE A O 1
ATOM 1391 N N . TYR A 1 164 ? 7.562 -0.131 7.204 1.00 91.50 164 TYR A N 1
ATOM 1392 C CA . TYR A 1 164 ? 7.828 -1.341 7.984 1.00 91.50 164 TYR A CA 1
ATOM 1393 C C . TYR A 1 164 ? 7.889 -1.086 9.493 1.00 91.50 164 TYR A C 1
ATOM 1395 O O . TYR A 1 164 ? 7.293 -1.843 10.259 1.00 91.50 164 TYR A O 1
ATOM 1403 N N . ILE A 1 165 ? 8.519 0.003 9.940 1.00 93.69 165 ILE A N 1
ATOM 1404 C CA . ILE A 1 165 ? 8.535 0.394 11.360 1.00 93.69 165 ILE A CA 1
ATOM 1405 C C . ILE A 1 165 ? 7.103 0.602 11.870 1.00 93.69 165 ILE A C 1
ATOM 1407 O O . ILE A 1 165 ? 6.731 0.088 12.928 1.00 93.69 165 ILE A O 1
ATOM 1411 N N . SER A 1 166 ? 6.275 1.312 11.100 1.00 93.56 166 SER A N 1
ATOM 1412 C CA . SER A 1 166 ? 4.870 1.558 11.446 1.00 93.56 166 SER A CA 1
ATOM 1413 C C . SER A 1 166 ? 4.061 0.262 11.496 1.00 93.56 166 SER A C 1
ATOM 1415 O O . SER A 1 166 ? 3.225 0.079 12.382 1.00 93.56 166 SER A O 1
ATOM 1417 N N . PHE A 1 167 ? 4.331 -0.659 10.573 1.00 91.12 167 PHE A N 1
ATOM 1418 C CA . PHE A 1 167 ? 3.678 -1.959 10.495 1.00 91.12 167 PHE A CA 1
ATOM 1419 C C . PHE A 1 167 ? 4.044 -2.870 11.672 1.00 91.12 167 PHE A C 1
ATOM 1421 O O . PHE A 1 167 ? 3.162 -3.439 12.316 1.00 91.12 167 PHE A O 1
ATOM 1428 N N . VAL A 1 168 ? 5.326 -2.952 12.032 1.00 92.31 168 VAL A N 1
ATOM 1429 C CA . VAL A 1 168 ? 5.783 -3.697 13.214 1.00 92.31 168 VAL A CA 1
ATOM 1430 C C . VAL A 1 168 ? 5.198 -3.095 14.492 1.00 92.31 168 VAL A C 1
ATOM 1432 O O . VAL A 1 168 ? 4.705 -3.826 15.353 1.00 92.31 168 VAL A O 1
ATOM 1435 N N . TYR A 1 169 ? 5.179 -1.764 14.606 1.00 92.25 169 TYR A N 1
ATOM 1436 C CA . TYR A 1 169 ? 4.559 -1.072 15.735 1.00 92.25 169 TYR A CA 1
ATOM 1437 C C . TYR A 1 169 ? 3.063 -1.393 15.862 1.00 92.25 169 TYR A C 1
ATOM 1439 O O . TYR A 1 169 ? 2.581 -1.678 16.962 1.00 92.25 169 TYR A O 1
ATOM 1447 N N . TYR A 1 170 ? 2.339 -1.402 14.739 1.00 91.88 170 TYR A N 1
ATOM 1448 C CA . TYR A 1 170 ? 0.932 -1.792 14.673 1.00 91.88 170 TYR A CA 1
ATOM 1449 C C . TYR A 1 170 ? 0.708 -3.215 15.199 1.00 91.88 170 TYR A C 1
ATOM 1451 O O . TYR A 1 170 ? -0.106 -3.422 16.104 1.00 91.88 170 TYR A O 1
ATOM 1459 N N . LEU A 1 171 ? 1.472 -4.184 14.685 1.00 89.25 171 LEU A N 1
ATOM 1460 C CA . LEU A 1 171 ? 1.385 -5.583 15.108 1.00 89.25 171 LEU A CA 1
ATOM 1461 C C . LEU A 1 171 ? 1.677 -5.743 16.602 1.00 89.25 171 LEU A C 1
ATOM 1463 O O . LEU A 1 171 ? 0.928 -6.421 17.306 1.00 89.25 171 LEU A O 1
ATOM 1467 N N . TRP A 1 172 ? 2.718 -5.078 17.108 1.00 90.56 172 TRP A N 1
ATOM 1468 C CA . TRP A 1 172 ? 3.079 -5.142 18.521 1.00 90.56 172 TRP A CA 1
ATOM 1469 C C . TRP A 1 172 ? 1.965 -4.621 19.433 1.00 90.56 172 TRP A C 1
ATOM 1471 O O . TRP A 1 172 ? 1.685 -5.215 20.477 1.00 90.56 172 TRP A O 1
ATOM 1481 N N . LYS A 1 173 ? 1.306 -3.522 19.052 1.00 89.81 173 LYS A N 1
ATOM 1482 C CA . LYS A 1 173 ? 0.208 -2.958 19.843 1.00 89.81 173 LYS A CA 1
ATOM 1483 C C . LYS A 1 173 ? -1.020 -3.857 19.853 1.00 89.81 173 LYS A C 1
ATOM 1485 O O . LYS A 1 173 ? -1.570 -4.062 20.929 1.00 89.81 173 LYS A O 1
ATOM 1490 N N . ILE A 1 174 ? -1.404 -4.448 18.723 1.00 84.88 174 ILE A N 1
ATOM 1491 C CA . ILE A 1 174 ? -2.521 -5.408 18.689 1.00 84.88 174 ILE A CA 1
ATOM 1492 C C . ILE A 1 174 ? -2.242 -6.612 19.586 1.00 84.88 174 ILE A C 1
ATOM 1494 O O . ILE A 1 174 ? -3.127 -7.038 20.320 1.00 84.88 174 ILE A O 1
ATOM 1498 N N . LEU A 1 175 ? -1.017 -7.144 19.539 1.00 75.50 175 LEU A N 1
ATOM 1499 C CA . LEU A 1 175 ? -0.615 -8.301 20.341 1.00 75.50 175 LEU A CA 1
ATOM 1500 C C . LEU A 1 175 ? -0.640 -8.020 21.847 1.00 75.50 175 LEU A C 1
ATOM 1502 O O . LEU A 1 175 ? -0.869 -8.940 22.612 1.00 75.50 175 LEU A O 1
ATOM 1506 N N . LYS A 1 176 ? -0.398 -6.773 22.270 1.00 71.06 176 LYS A N 1
ATOM 1507 C CA . LYS A 1 176 ? -0.434 -6.363 23.685 1.00 71.06 176 LYS A CA 1
ATOM 1508 C C . LYS A 1 176 ? -1.835 -6.076 24.225 1.00 71.06 176 LYS A C 1
ATOM 1510 O O . LYS A 1 176 ? -2.008 -6.041 25.436 1.00 71.06 176 LYS A O 1
ATOM 1515 N N . VAL A 1 177 ? -2.783 -5.753 23.349 1.00 64.38 177 VAL A N 1
ATOM 1516 C CA . VAL A 1 177 ? -4.170 -5.417 23.723 1.00 64.38 177 VAL A CA 1
ATOM 1517 C C . VAL A 1 177 ? -5.042 -6.679 23.826 1.00 64.38 177 VAL A C 1
ATOM 1519 O O . VAL A 1 177 ? -6.145 -6.615 24.360 1.00 64.38 177 VAL A O 1
ATOM 1522 N N . GLN A 1 178 ? -4.552 -7.816 23.324 1.00 49.69 178 GLN A N 1
ATOM 1523 C CA . GLN A 1 178 ? -5.178 -9.139 23.422 1.00 49.69 178 GLN A CA 1
ATOM 1524 C C . GLN A 1 178 ? -4.588 -9.956 24.563 1.00 49.69 178 GLN A C 1
ATOM 1526 O O . GLN A 1 178 ? -5.348 -10.806 25.071 1.00 49.69 178 GLN A O 1
#